Protein AF-A0AAW9EFK5-F1 (afdb_monomer_lite)

InterPro domains:
  IPR003004 GspF/PilC family [PTHR30012] (15-82)
  IPR018076 Type II secretion system protein GspF domain [PF00482] (37-82)
  IPR042094 Type II secretion system GspF domain superfamily [G3DSA:1.20.81.30] (23-83)

Foldseek 3Di:
DDDDDDDDDDDPDDDDDPPPPPDPPVVDDDPVLVVQLVVQLVVCVVVVHDSLVSLCVSLVPDPDPVSVVVSVVVSVCVVVVHD

pLDDT: mean 78.3, std 18.68, range [40.81, 96.62]

Organism: Klebsiella aerogenes (NCBI:txid548)

Radius of gyration: 14.93 Å; chains: 1; bounding box: 24×39×36 Å

Secondary structure (DSSP, 8-state):
-----------------TT--S-----PPPHHHHHHHHHHHHHHHHTT--HHHHHHHHHHH-S-HHHHHHHHHHHHHHHTT--

Sequence (83 aa):
ELIPVHIEARLNASTGGMLQRRRHAHRRVAAADLALFTRQLATLVQAAMPLETCLQAVSEQSEKLHVKSLGMALRSRIQEGYT

Structure (mmCIF, N/CA/C/O backbone):
data_AF-A0AAW9EFK5-F1
#
_entry.id   AF-A0AAW9EFK5-F1
#
loop_
_atom_site.group_PDB
_atom_site.id
_atom_site.type_symbol
_atom_site.label_atom_id
_atom_site.label_alt_id
_atom_site.label_comp_id
_atom_site.label_asym_id
_atom_site.label_entity_id
_atom_site.label_seq_id
_atom_site.pdbx_PDB_ins_code
_atom_site.Cartn_x
_atom_site.Cartn_y
_atom_site.Cartn_z
_atom_site.occupancy
_atom_site.B_iso_or_equiv
_atom_site.auth_seq_id
_atom_site.auth_comp_id
_atom_site.auth_asym_id
_atom_site.auth_atom_id
_atom_site.pdbx_PDB_model_num
ATOM 1 N N . GLU A 1 1 ? -11.266 -12.321 -5.995 1.00 40.81 1 GLU A N 1
ATOM 2 C CA . GLU A 1 1 ? -10.312 -11.731 -6.956 1.00 40.81 1 GLU A CA 1
ATOM 3 C C . GLU A 1 1 ? -10.764 -10.327 -7.368 1.00 40.81 1 GLU A C 1
ATOM 5 O O . GLU A 1 1 ? -11.663 -10.193 -8.188 1.00 40.81 1 GLU A O 1
ATOM 10 N N . LEU A 1 2 ? -10.213 -9.274 -6.757 1.00 46.22 2 LEU A N 1
ATOM 11 C CA . LEU A 1 2 ? -10.445 -7.891 -7.195 1.00 46.22 2 LEU A CA 1
ATOM 12 C C . LEU A 1 2 ? -9.455 -7.583 -8.321 1.00 46.22 2 LEU A C 1
ATOM 14 O O . LEU A 1 2 ? -8.257 -7.467 -8.077 1.00 46.22 2 LEU A O 1
ATOM 18 N N . ILE A 1 3 ? -9.951 -7.488 -9.552 1.00 47.34 3 ILE A N 1
ATOM 19 C CA . ILE A 1 3 ? -9.146 -7.109 -10.716 1.00 47.34 3 ILE A CA 1
ATOM 20 C C . ILE A 1 3 ? -9.198 -5.577 -10.818 1.00 47.34 3 ILE A C 1
ATOM 22 O O . ILE A 1 3 ? -10.286 -5.036 -11.020 1.00 47.34 3 ILE A O 1
ATOM 26 N N . PRO A 1 4 ? -8.075 -4.850 -10.666 1.00 55.06 4 PRO A N 1
ATOM 27 C CA . PRO A 1 4 ? -8.091 -3.398 -10.753 1.00 55.06 4 PRO A CA 1
ATOM 28 C C . PRO A 1 4 ? -8.322 -2.966 -12.205 1.00 55.06 4 PRO A C 1
ATOM 30 O O . PRO A 1 4 ? -7.446 -3.085 -13.064 1.00 55.06 4 PRO A O 1
ATOM 33 N N . VAL A 1 5 ? -9.523 -2.457 -12.472 1.00 62.09 5 VAL A N 1
ATOM 34 C CA . VAL A 1 5 ? -9.911 -1.874 -13.755 1.00 62.09 5 VAL A CA 1
ATOM 35 C C . VAL A 1 5 ? -9.629 -0.373 -13.716 1.00 62.09 5 VAL A C 1
ATOM 37 O O . VAL A 1 5 ? -10.379 0.403 -13.147 1.00 62.09 5 VAL A O 1
ATOM 40 N N . HIS A 1 6 ? -8.523 0.026 -14.346 1.00 49.06 6 HIS A N 1
ATOM 41 C CA . HIS A 1 6 ? -8.156 1.418 -14.628 1.00 49.06 6 HIS A CA 1
ATOM 42 C C . HIS A 1 6 ? -7.717 2.284 -13.423 1.00 49.06 6 HIS A C 1
ATOM 44 O O . HIS A 1 6 ? -8.498 2.651 -12.555 1.00 49.06 6 HIS A O 1
ATOM 50 N N . ILE A 1 7 ? -6.442 2.693 -13.423 1.00 55.84 7 ILE A N 1
ATOM 51 C CA . ILE A 1 7 ? -5.921 3.767 -12.561 1.00 55.84 7 ILE A CA 1
ATOM 52 C C . ILE A 1 7 ? -5.500 4.908 -13.478 1.00 55.84 7 ILE A C 1
ATOM 54 O O . ILE A 1 7 ? -4.526 4.786 -14.226 1.00 55.84 7 ILE A O 1
ATOM 58 N N . GLU A 1 8 ? -6.247 6.007 -13.438 1.00 51.22 8 GLU A N 1
ATOM 59 C CA . GLU A 1 8 ? -5.993 7.195 -14.246 1.00 51.22 8 GLU A CA 1
ATOM 60 C C . GLU A 1 8 ? -5.400 8.299 -13.361 1.00 51.22 8 GLU A C 1
ATOM 62 O O . GLU A 1 8 ? -6.075 8.911 -12.535 1.00 51.22 8 GLU A O 1
ATOM 67 N N . ALA A 1 9 ? -4.094 8.532 -13.497 1.00 54.12 9 ALA A N 1
ATOM 68 C CA . ALA A 1 9 ? -3.412 9.619 -12.805 1.00 54.12 9 ALA A CA 1
ATOM 69 C C . ALA A 1 9 ? -3.736 10.948 -13.508 1.00 54.12 9 ALA A C 1
ATOM 71 O O . ALA A 1 9 ? -3.145 11.274 -14.538 1.00 54.12 9 ALA A O 1
ATOM 72 N N . ARG A 1 10 ? -4.691 11.712 -12.967 1.00 45.19 10 ARG A N 1
ATOM 73 C CA . ARG A 1 10 ? -5.090 13.018 -13.510 1.00 45.19 10 ARG A CA 1
ATOM 74 C C . ARG A 1 10 ? -4.213 14.126 -12.917 1.00 45.19 10 ARG A C 1
ATOM 76 O O . ARG A 1 10 ? -4.409 14.543 -11.778 1.00 45.19 10 ARG A O 1
ATOM 83 N N . LEU A 1 11 ? -3.230 14.591 -13.689 1.00 54.19 11 LEU A N 1
ATOM 84 C CA . LEU A 1 11 ? -2.448 15.789 -13.374 1.00 54.19 11 LEU A CA 1
ATOM 85 C C . LEU A 1 11 ? -3.215 17.021 -13.871 1.00 54.19 11 LEU A C 1
ATOM 87 O O . LEU A 1 11 ? -3.405 17.196 -15.073 1.00 54.19 11 LEU A O 1
ATOM 91 N N . ASN A 1 12 ? -3.655 17.874 -12.946 1.00 49.00 12 ASN A N 1
ATOM 92 C CA . ASN A 1 12 ? -4.193 19.194 -13.269 1.00 49.00 12 ASN A CA 1
ATOM 93 C C . ASN A 1 12 ? -3.028 20.083 -13.726 1.00 49.00 12 ASN A C 1
ATOM 95 O O . ASN A 1 12 ? -2.278 20.600 -12.903 1.00 49.00 12 ASN A O 1
ATOM 99 N N . ALA A 1 13 ? -2.842 20.207 -15.039 1.00 49.81 13 ALA A N 1
ATOM 100 C CA . ALA A 1 13 ? -1.816 21.058 -15.625 1.00 49.81 13 ALA A CA 1
ATOM 101 C C . ALA A 1 13 ? -2.364 22.476 -15.848 1.00 49.81 13 ALA A C 1
ATOM 103 O O . ALA A 1 13 ? -3.157 22.709 -16.759 1.00 49.81 13 ALA A O 1
ATOM 104 N N . SER A 1 14 ? -1.911 23.427 -15.035 1.00 48.97 14 SER A N 1
ATOM 105 C CA . SER A 1 14 ? -1.981 24.858 -15.327 1.00 48.97 14 SER A CA 1
ATOM 106 C C . SER A 1 14 ? -0.746 25.282 -16.138 1.00 48.97 14 SER A C 1
ATOM 108 O O . SER A 1 14 ? 0.376 25.265 -15.650 1.00 48.97 14 SER A O 1
ATOM 110 N N . THR A 1 15 ? -1.007 25.633 -17.400 1.00 52.72 15 THR A N 1
ATOM 111 C CA . THR A 1 15 ? -0.319 26.602 -18.277 1.00 52.72 15 THR A CA 1
ATOM 112 C C . THR A 1 15 ? 1.218 26.597 -18.385 1.00 52.72 15 THR A C 1
ATOM 114 O O . THR A 1 15 ? 1.919 27.095 -17.512 1.00 52.72 15 THR A O 1
ATOM 117 N N . GLY A 1 16 ? 1.718 26.261 -19.586 1.00 45.97 16 GLY A N 1
ATOM 118 C CA . GLY A 1 16 ? 2.893 26.927 -20.177 1.00 45.97 16 GLY A CA 1
ATOM 119 C C . GLY A 1 16 ? 3.976 26.020 -20.777 1.00 45.97 16 GLY A C 1
ATOM 120 O O . GLY A 1 16 ? 4.592 25.233 -20.071 1.00 45.97 16 GLY A O 1
ATOM 121 N N . GLY A 1 17 ? 4.283 26.214 -22.070 1.00 43.44 17 GLY A N 1
ATOM 122 C CA . GLY A 1 17 ? 5.608 25.904 -22.637 1.00 43.44 17 GLY A CA 1
ATOM 123 C C . GLY A 1 17 ? 5.660 24.885 -23.784 1.00 43.44 17 GLY A C 1
ATOM 124 O O . GLY A 1 17 ? 5.841 23.690 -23.574 1.00 43.44 17 GLY A O 1
ATOM 125 N N . MET A 1 18 ? 5.635 25.389 -25.022 1.00 56.09 18 MET A N 1
ATOM 126 C CA . MET A 1 18 ? 5.738 24.687 -26.318 1.00 56.09 18 MET A CA 1
ATOM 127 C C . MET A 1 18 ? 7.106 23.993 -26.593 1.00 56.09 18 MET A C 1
ATOM 129 O O . MET A 1 18 ? 7.471 23.792 -27.746 1.00 56.09 18 MET A O 1
ATOM 133 N N . LEU A 1 19 ? 7.904 23.618 -25.581 1.00 55.75 19 LEU A N 1
ATOM 134 C CA . LEU A 1 19 ? 9.271 23.086 -25.790 1.00 55.75 19 LEU A CA 1
ATOM 135 C C . LEU A 1 19 ? 9.583 21.728 -25.137 1.00 55.75 19 LEU A C 1
ATOM 137 O O . LEU A 1 19 ? 10.680 21.204 -25.324 1.00 55.75 19 LEU A O 1
ATOM 141 N N . GLN A 1 20 ? 8.632 21.069 -24.471 1.00 59.66 20 GLN A N 1
ATOM 142 C CA . GLN A 1 20 ? 8.900 19.805 -23.765 1.00 59.66 20 GLN A CA 1
ATOM 143 C C . GLN A 1 20 ? 8.305 18.563 -24.457 1.00 59.66 20 GLN A C 1
ATOM 145 O O . GLN A 1 20 ? 7.795 17.653 -23.814 1.00 59.66 20 GLN A O 1
ATOM 150 N N . ARG A 1 21 ? 8.399 18.447 -25.790 1.00 52.31 21 ARG A N 1
ATOM 151 C CA . ARG A 1 21 ? 7.989 17.206 -26.496 1.00 52.31 21 ARG A CA 1
ATOM 152 C C . ARG A 1 21 ? 8.984 16.042 -26.310 1.00 52.31 21 ARG A C 1
ATOM 154 O O . ARG A 1 21 ? 8.834 14.979 -26.911 1.00 52.31 21 ARG A O 1
ATOM 161 N N . ARG A 1 22 ? 10.001 16.201 -25.454 1.00 57.75 22 ARG A N 1
ATOM 162 C CA . ARG A 1 22 ? 10.917 15.128 -25.049 1.00 57.75 22 ARG A CA 1
ATOM 163 C C . ARG A 1 22 ? 10.400 14.426 -23.790 1.00 57.75 22 ARG A C 1
ATOM 165 O O . ARG A 1 22 ? 10.743 14.782 -22.674 1.00 57.75 22 ARG A O 1
ATOM 172 N N . ARG A 1 23 ? 9.668 13.336 -24.038 1.00 55.12 23 ARG A N 1
ATOM 173 C CA . ARG A 1 23 ? 9.608 12.138 -23.183 1.00 55.12 23 ARG A CA 1
ATOM 174 C C . ARG A 1 23 ? 9.044 12.347 -21.772 1.00 55.12 23 ARG A C 1
ATOM 176 O O . ARG A 1 23 ? 9.669 11.957 -20.792 1.00 55.12 23 ARG A O 1
ATOM 183 N N . HIS A 1 24 ? 7.786 12.765 -21.676 1.00 51.38 24 HIS A N 1
ATOM 184 C CA . HIS A 1 24 ? 6.956 12.350 -20.541 1.00 51.38 24 HIS A CA 1
ATOM 185 C C . HIS A 1 24 ? 6.540 10.885 -20.731 1.00 51.38 24 HIS A C 1
ATOM 187 O O . HIS A 1 24 ? 5.375 10.562 -20.941 1.00 51.38 24 HIS A O 1
ATOM 193 N N . ALA A 1 25 ? 7.517 9.976 -20.685 1.00 55.41 25 ALA A N 1
ATOM 194 C CA . ALA A 1 25 ? 7.233 8.586 -20.376 1.00 55.41 25 ALA A CA 1
ATOM 195 C C . ALA A 1 25 ? 6.861 8.564 -18.893 1.00 55.41 25 ALA A C 1
ATOM 197 O O . ALA A 1 25 ? 7.715 8.375 -18.029 1.00 55.41 25 ALA A O 1
ATOM 198 N N . HIS A 1 26 ? 5.593 8.856 -18.599 1.00 59.00 26 HIS A N 1
ATOM 199 C CA . HIS A 1 26 ? 5.012 8.606 -17.292 1.00 59.00 26 HIS A CA 1
ATOM 200 C C . HIS A 1 26 ? 5.263 7.122 -17.022 1.00 59.00 26 HIS A C 1
ATOM 202 O O . HIS A 1 26 ? 4.709 6.259 -17.705 1.00 59.00 26 HIS A O 1
ATOM 208 N N . ARG A 1 27 ? 6.235 6.830 -16.154 1.00 63.38 27 ARG A N 1
ATOM 209 C CA . ARG A 1 27 ? 6.739 5.482 -15.908 1.00 63.38 27 ARG A CA 1
ATOM 210 C C . ARG A 1 27 ? 5.608 4.714 -15.232 1.00 63.38 27 ARG A C 1
ATOM 212 O O . ARG A 1 27 ? 5.436 4.802 -14.022 1.00 63.38 27 ARG A O 1
ATOM 219 N N . ARG A 1 28 ? 4.768 4.071 -16.050 1.00 71.38 28 ARG A N 1
ATOM 220 C CA . ARG A 1 28 ? 3.615 3.289 -15.598 1.00 71.38 28 ARG A CA 1
ATOM 221 C C . ARG A 1 28 ? 4.126 2.272 -14.582 1.00 71.38 28 ARG A C 1
ATOM 223 O O . ARG A 1 28 ? 5.167 1.652 -14.809 1.00 71.38 28 ARG A O 1
ATOM 230 N N . VAL A 1 29 ? 3.414 2.131 -13.467 1.00 77.62 29 VAL A N 1
ATOM 231 C CA . VAL A 1 29 ? 3.683 1.064 -12.499 1.00 77.62 29 VAL A CA 1
ATOM 232 C C . VAL A 1 29 ? 3.569 -0.262 -13.248 1.00 77.62 29 VAL A C 1
ATOM 234 O O . VAL A 1 29 ? 2.611 -0.466 -13.999 1.00 77.62 29 VAL A O 1
ATOM 237 N N . ALA A 1 30 ? 4.566 -1.134 -13.108 1.00 86.56 30 ALA A N 1
ATOM 238 C CA . ALA A 1 30 ? 4.525 -2.431 -13.766 1.00 86.56 30 ALA A CA 1
ATOM 239 C C . ALA A 1 30 ? 3.347 -3.249 -13.217 1.00 86.56 30 ALA A C 1
ATOM 241 O O . ALA A 1 30 ? 3.025 -3.160 -12.033 1.00 86.56 30 ALA A O 1
ATOM 242 N N . ALA A 1 31 ? 2.722 -4.078 -14.055 1.00 88.38 31 ALA A N 1
ATOM 243 C CA . ALA A 1 31 ? 1.549 -4.859 -13.655 1.00 88.38 31 ALA A CA 1
ATOM 244 C C . ALA A 1 31 ? 1.805 -5.723 -12.403 1.00 88.38 31 ALA A C 1
ATOM 246 O O . ALA A 1 31 ? 0.944 -5.815 -11.535 1.00 88.38 31 ALA A O 1
ATOM 247 N N . ALA A 1 32 ? 3.011 -6.289 -12.275 1.00 88.88 32 ALA A N 1
ATOM 248 C CA . ALA A 1 32 ? 3.415 -7.074 -11.108 1.00 88.88 32 ALA A CA 1
ATOM 249 C C . ALA A 1 32 ? 3.466 -6.245 -9.812 1.00 88.88 32 ALA A C 1
ATOM 251 O O . ALA A 1 32 ? 3.019 -6.707 -8.765 1.00 88.88 32 ALA A O 1
ATOM 252 N N . ASP A 1 33 ? 3.958 -5.007 -9.888 1.00 87.94 33 ASP A N 1
ATOM 253 C CA . ASP A 1 33 ? 4.032 -4.110 -8.729 1.00 87.94 33 ASP A CA 1
ATOM 254 C C . ASP A 1 33 ? 2.644 -3.666 -8.295 1.00 87.94 33 ASP A C 1
ATOM 256 O O . ASP A 1 33 ? 2.347 -3.612 -7.105 1.00 87.94 33 ASP A O 1
ATOM 260 N N . LEU A 1 34 ? 1.773 -3.399 -9.269 1.00 90.12 34 LEU A N 1
ATOM 261 C CA . LEU A 1 34 ? 0.386 -3.066 -8.994 1.00 90.12 34 LEU A CA 1
ATOM 262 C C . LEU A 1 34 ? -0.352 -4.245 -8.342 1.00 90.12 34 LEU A C 1
ATOM 264 O O . LEU A 1 34 ? -1.092 -4.047 -7.379 1.00 90.12 34 LEU A O 1
ATOM 268 N N . ALA A 1 35 ? -0.136 -5.467 -8.831 1.00 92.69 35 ALA A N 1
ATOM 269 C CA . ALA A 1 35 ? -0.727 -6.672 -8.253 1.0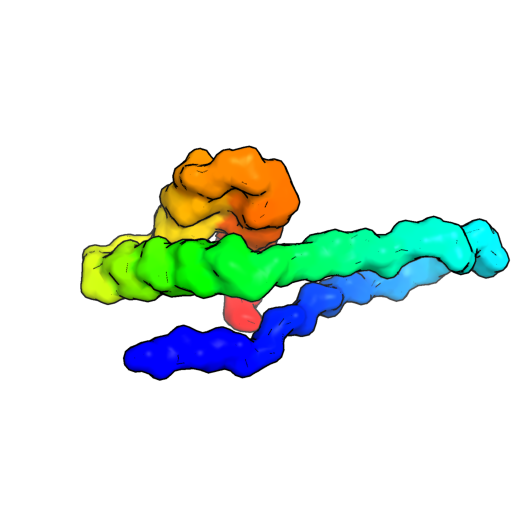0 92.69 35 ALA A CA 1
ATOM 270 C C . ALA A 1 35 ? -0.264 -6.901 -6.803 1.00 92.69 35 ALA A C 1
ATOM 272 O O . ALA A 1 35 ? -1.082 -7.184 -5.929 1.00 92.69 35 ALA A O 1
ATOM 273 N N . LEU A 1 36 ? 1.031 -6.725 -6.518 1.00 92.00 36 LEU A N 1
ATOM 274 C CA . LEU A 1 36 ? 1.557 -6.823 -5.154 1.00 92.00 36 LEU A CA 1
ATOM 275 C C . LEU A 1 36 ? 0.985 -5.737 -4.240 1.00 92.00 36 LEU A C 1
ATOM 277 O O . LEU A 1 36 ? 0.472 -6.061 -3.168 1.00 92.00 36 LEU A O 1
ATOM 281 N N . PHE A 1 37 ? 1.004 -4.482 -4.693 1.00 92.06 37 PHE A N 1
ATOM 282 C CA . PHE A 1 37 ? 0.474 -3.341 -3.948 1.00 92.06 37 PHE A CA 1
ATOM 283 C C . PHE A 1 37 ? -1.000 -3.548 -3.577 1.00 92.06 37 PHE A C 1
ATOM 285 O O . PHE A 1 37 ? -1.387 -3.414 -2.417 1.00 92.06 37 PHE A O 1
ATOM 292 N N . THR A 1 38 ? -1.828 -3.929 -4.554 1.00 93.38 38 THR A N 1
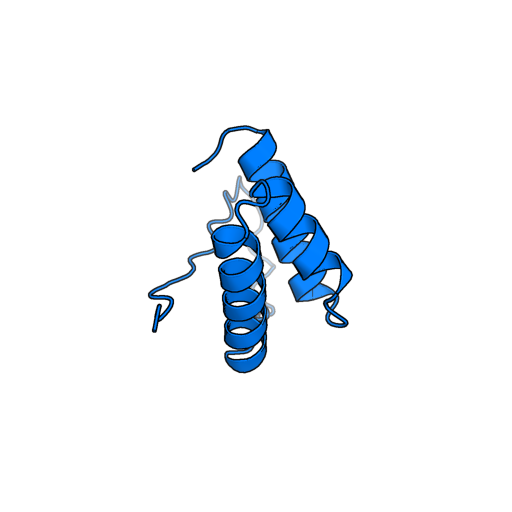ATOM 293 C CA . THR A 1 38 ? -3.271 -4.140 -4.352 1.00 93.38 38 THR A CA 1
ATOM 294 C C . THR A 1 38 ? -3.566 -5.332 -3.448 1.00 93.38 38 THR A C 1
ATOM 296 O O . THR A 1 38 ? -4.445 -5.232 -2.595 1.00 93.38 38 THR A O 1
ATOM 299 N N . ARG A 1 39 ? -2.806 -6.429 -3.552 1.00 94.94 39 ARG A N 1
ATOM 300 C CA . ARG A 1 39 ? -2.941 -7.580 -2.648 1.00 94.94 39 ARG A CA 1
ATOM 301 C C . ARG A 1 39 ? -2.596 -7.216 -1.204 1.00 94.94 39 ARG A C 1
ATOM 303 O O . ARG A 1 39 ? -3.345 -7.570 -0.299 1.00 94.94 39 ARG A O 1
ATOM 310 N N . GLN A 1 40 ? -1.478 -6.525 -0.980 1.00 95.00 40 GLN A N 1
ATOM 311 C CA . GLN A 1 40 ? -1.069 -6.112 0.368 1.00 95.00 40 GLN A CA 1
ATOM 312 C C . GLN A 1 40 ? -2.098 -5.161 0.984 1.00 95.00 40 GLN A C 1
ATOM 314 O O . GLN A 1 40 ? -2.512 -5.359 2.125 1.00 95.00 40 GLN A O 1
ATOM 319 N N . LEU A 1 41 ? -2.576 -4.191 0.201 1.00 94.25 41 LEU A N 1
ATOM 320 C CA . LEU A 1 41 ? -3.620 -3.267 0.629 1.00 94.25 41 LEU A CA 1
ATOM 321 C C . LEU A 1 41 ? -4.919 -4.008 0.971 1.00 94.25 41 LEU A C 1
ATOM 323 O O . LEU A 1 41 ? -5.484 -3.775 2.036 1.00 94.25 41 LEU A O 1
ATOM 327 N N . ALA A 1 42 ? -5.365 -4.942 0.125 1.00 95.38 42 ALA A N 1
ATOM 328 C CA . ALA A 1 42 ? -6.574 -5.726 0.370 1.00 95.38 42 ALA A CA 1
ATOM 329 C C . ALA A 1 42 ? -6.493 -6.536 1.671 1.00 95.38 42 ALA A C 1
ATOM 331 O O . ALA A 1 42 ? -7.490 -6.642 2.379 1.00 95.38 42 ALA A O 1
ATOM 332 N N . THR A 1 43 ? -5.330 -7.097 2.012 1.00 96.62 43 THR A N 1
ATOM 333 C CA . THR A 1 43 ? -5.139 -7.820 3.281 1.00 96.62 43 THR A CA 1
ATOM 334 C C . THR A 1 43 ? -5.299 -6.896 4.487 1.00 96.62 43 THR A C 1
ATO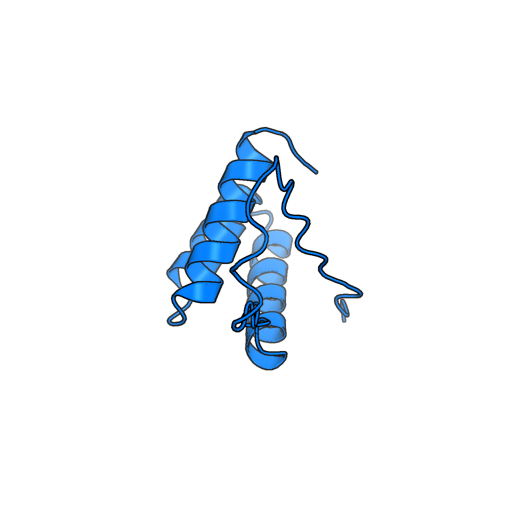M 336 O O . THR A 1 43 ? -5.999 -7.245 5.433 1.00 96.62 43 THR A O 1
ATOM 339 N N . LEU A 1 44 ? -4.687 -5.709 4.456 1.00 95.44 44 LEU A N 1
ATOM 340 C CA . LEU A 1 44 ? -4.756 -4.763 5.575 1.00 95.44 44 LEU A CA 1
ATOM 341 C C . LEU A 1 44 ? -6.160 -4.168 5.739 1.00 95.44 44 LEU A C 1
ATOM 343 O O . LEU A 1 44 ? -6.653 -4.048 6.858 1.00 95.44 44 LEU A O 1
ATOM 347 N N . VAL A 1 45 ? -6.841 -3.878 4.627 1.00 93.94 45 VAL A N 1
ATOM 348 C CA . VAL A 1 45 ? -8.239 -3.423 4.645 1.00 93.94 45 VAL A CA 1
ATOM 349 C C . VAL A 1 45 ? -9.163 -4.509 5.200 1.00 93.94 45 VAL A C 1
ATOM 351 O O . VAL A 1 45 ? -10.024 -4.213 6.023 1.00 93.94 45 VAL A O 1
ATOM 354 N N . GLN A 1 46 ? -8.964 -5.775 4.819 1.00 94.25 46 GLN A N 1
ATOM 355 C CA . GLN A 1 46 ? -9.713 -6.899 5.398 1.00 94.25 46 GLN A CA 1
ATOM 356 C C . GLN A 1 46 ? -9.445 -7.074 6.899 1.00 94.25 46 GLN A C 1
ATOM 358 O O . GLN A 1 46 ? -10.337 -7.490 7.631 1.00 94.25 46 GLN A O 1
ATOM 363 N N . ALA A 1 47 ? -8.252 -6.706 7.374 1.00 96.00 47 ALA A N 1
ATOM 364 C CA . ALA A 1 47 ? -7.912 -6.667 8.795 1.00 96.00 47 ALA A CA 1
ATOM 365 C C . ALA A 1 47 ? -8.480 -5.436 9.536 1.00 96.00 47 ALA A C 1
ATOM 367 O O . ALA A 1 47 ? -8.088 -5.181 10.673 1.00 96.00 47 ALA A O 1
ATOM 368 N N . ALA A 1 48 ? -9.381 -4.669 8.906 1.00 94.06 48 ALA A N 1
ATOM 369 C CA . ALA A 1 48 ? -9.996 -3.455 9.445 1.00 94.06 48 ALA A CA 1
ATOM 370 C C . ALA A 1 48 ? -8.991 -2.358 9.852 1.00 94.06 48 ALA A C 1
ATOM 372 O O . ALA A 1 48 ? -9.285 -1.512 10.698 1.00 94.06 48 ALA A O 1
ATOM 373 N N . MET A 1 49 ? -7.802 -2.347 9.242 1.00 93.88 49 MET A N 1
ATOM 374 C CA . MET A 1 49 ? -6.829 -1.278 9.446 1.00 93.88 49 MET A CA 1
ATOM 375 C C . MET A 1 49 ? -7.294 0.006 8.727 1.00 93.88 49 MET 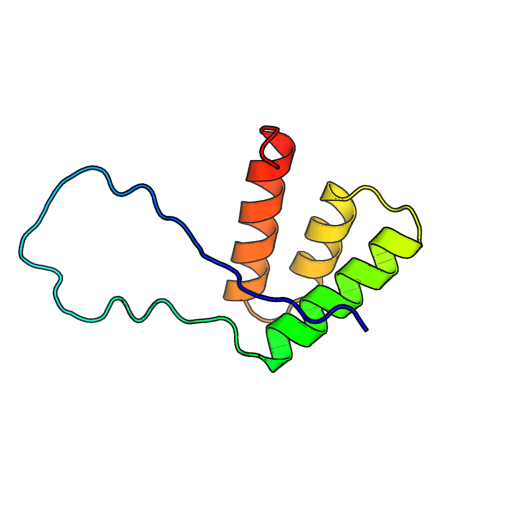A C 1
ATOM 377 O O . MET A 1 49 ? -7.794 -0.075 7.599 1.00 93.88 49 MET A O 1
ATOM 381 N N . PRO A 1 50 ? -7.124 1.201 9.331 1.00 93.62 50 PRO A N 1
ATOM 382 C CA . PRO A 1 50 ? -7.483 2.462 8.686 1.00 93.62 50 PRO A CA 1
ATOM 383 C C . PRO A 1 50 ? -6.789 2.626 7.330 1.00 93.62 50 PRO A C 1
ATOM 385 O O . PRO A 1 50 ? -5.600 2.335 7.193 1.00 93.62 50 PRO A O 1
ATOM 388 N N . LEU A 1 51 ? -7.515 3.124 6.323 1.00 90.75 51 LEU A N 1
ATOM 389 C CA . LEU A 1 51 ? -7.022 3.207 4.941 1.00 90.75 51 LEU A CA 1
ATOM 390 C C . LEU A 1 51 ? -5.723 4.021 4.820 1.00 90.75 51 LEU A C 1
ATOM 392 O O . LEU A 1 51 ? -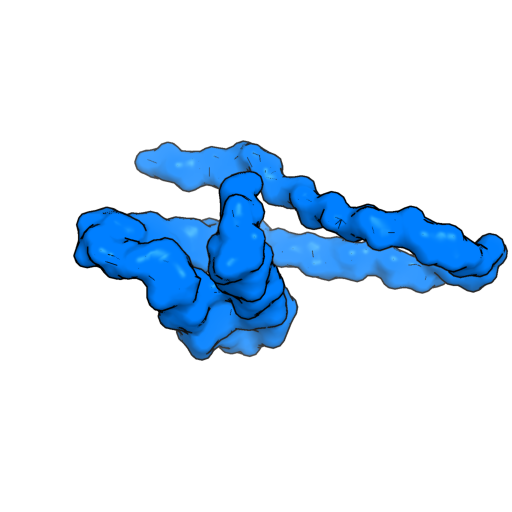4.826 3.648 4.064 1.00 90.75 51 LEU A O 1
ATOM 396 N N . GLU A 1 52 ? -5.595 5.099 5.596 1.00 92.44 52 GLU A N 1
ATOM 397 C CA . GLU A 1 52 ? -4.371 5.905 5.638 1.00 92.44 52 GLU A CA 1
ATOM 398 C C . GLU A 1 52 ? -3.160 5.104 6.142 1.00 92.44 52 GLU A C 1
ATOM 400 O O . GLU A 1 52 ? -2.060 5.231 5.599 1.00 92.44 52 GLU A O 1
ATOM 405 N N . THR A 1 53 ? -3.371 4.238 7.138 1.00 93.06 53 THR A N 1
ATOM 406 C CA . THR A 1 53 ? -2.342 3.380 7.730 1.00 93.06 53 THR A CA 1
ATOM 407 C C . THR A 1 53 ? -1.987 2.248 6.776 1.00 93.06 53 THR A C 1
ATOM 409 O O . THR A 1 53 ? -0.808 1.951 6.599 1.00 93.06 53 THR A O 1
ATOM 412 N N . CYS A 1 54 ? -2.978 1.679 6.081 1.00 94.81 54 CYS A N 1
ATOM 413 C CA . CYS A 1 54 ? -2.759 0.698 5.020 1.00 94.81 54 CYS A CA 1
ATOM 414 C C . CYS A 1 54 ? -1.848 1.262 3.923 1.00 94.81 54 CYS A C 1
ATOM 416 O O . CYS A 1 54 ? -0.855 0.637 3.553 1.00 94.81 54 CYS A O 1
ATOM 418 N N . LEU A 1 55 ? -2.154 2.461 3.417 1.00 93.94 55 LEU A N 1
ATOM 419 C CA . LEU A 1 55 ? -1.362 3.109 2.369 1.00 93.94 55 LEU A CA 1
ATOM 420 C C . LEU A 1 55 ? 0.054 3.431 2.831 1.00 93.94 55 LEU A C 1
ATOM 422 O O . LEU A 1 55 ? 0.997 3.253 2.059 1.00 93.94 55 LEU A O 1
ATOM 426 N N . GLN A 1 56 ? 0.218 3.867 4.079 1.00 94.56 56 GLN A N 1
ATOM 427 C CA . GLN A 1 56 ? 1.539 4.081 4.654 1.00 94.56 56 GLN A CA 1
ATOM 428 C C . GLN A 1 56 ? 2.336 2.775 4.734 1.00 94.56 56 GLN A C 1
ATOM 430 O O . GLN A 1 56 ? 3.435 2.708 4.183 1.00 94.56 56 GLN A O 1
ATOM 435 N N . ALA A 1 57 ? 1.757 1.728 5.325 1.00 94.56 57 ALA A N 1
ATOM 436 C CA . ALA A 1 57 ? 2.413 0.438 5.505 1.00 94.56 57 ALA A CA 1
ATOM 437 C C . ALA A 1 57 ? 2.846 -0.188 4.168 1.00 94.56 57 ALA A C 1
ATOM 439 O O . ALA A 1 57 ? 3.994 -0.604 4.022 1.00 94.56 57 ALA A O 1
ATOM 440 N N . VAL A 1 58 ? 1.966 -0.202 3.160 1.00 94.38 58 VAL A N 1
ATOM 441 C CA . VAL A 1 58 ? 2.283 -0.762 1.832 1.00 94.38 58 VAL A CA 1
ATOM 442 C C . VAL A 1 58 ? 3.351 0.071 1.110 1.00 94.38 58 VAL A C 1
ATOM 444 O O . VAL A 1 58 ? 4.228 -0.479 0.445 1.00 94.38 58 VAL A O 1
ATOM 447 N N . SER A 1 59 ? 3.328 1.400 1.261 1.00 93.12 59 SER A N 1
ATOM 448 C CA . SER A 1 59 ? 4.333 2.286 0.651 1.00 93.12 59 SER A CA 1
ATOM 449 C C . SER A 1 59 ? 5.717 2.124 1.274 1.00 93.12 59 SER A C 1
ATOM 451 O O . SER A 1 59 ? 6.717 2.161 0.558 1.00 93.12 59 SER A O 1
ATOM 453 N N . GLU A 1 60 ? 5.787 1.968 2.597 1.00 93.12 60 GLU A N 1
ATOM 454 C CA . GLU A 1 60 ? 7.037 1.759 3.335 1.00 93.12 60 GLU A CA 1
ATOM 455 C C . GLU A 1 60 ? 7.659 0.390 3.041 1.00 93.12 60 GLU A C 1
ATOM 457 O O . GLU A 1 60 ? 8.882 0.286 2.974 1.00 93.12 60 GLU A O 1
ATOM 462 N N . GLN A 1 61 ? 6.831 -0.629 2.795 1.00 91.69 61 GLN A N 1
ATOM 463 C CA . GLN A 1 61 ? 7.274 -1.977 2.422 1.00 91.69 61 GLN A CA 1
ATOM 464 C C . GLN A 1 61 ? 7.754 -2.093 0.967 1.00 91.69 61 GLN A C 1
ATOM 466 O O . GLN A 1 61 ? 8.364 -3.095 0.599 1.00 91.69 61 GLN A O 1
ATOM 471 N N . SER A 1 62 ? 7.483 -1.101 0.117 1.00 90.25 62 SER A N 1
ATOM 472 C CA . SER A 1 62 ? 7.891 -1.139 -1.286 1.00 90.25 62 SER A CA 1
ATOM 473 C C . SER A 1 62 ? 9.338 -0.676 -1.475 1.00 90.25 62 SER A C 1
ATOM 475 O O . SER A 1 62 ? 9.675 0.485 -1.246 1.00 90.25 62 SER A O 1
ATOM 477 N N . GLU A 1 63 ? 10.173 -1.540 -2.051 1.00 89.62 63 GLU A N 1
ATOM 478 C CA . GLU A 1 63 ? 11.554 -1.217 -2.455 1.00 89.62 63 GLU A CA 1
ATOM 479 C C . GLU A 1 63 ? 11.616 -0.228 -3.634 1.00 89.62 63 GLU A C 1
ATOM 481 O O . GLU A 1 63 ? 12.620 0.442 -3.886 1.00 89.62 63 GLU A O 1
ATOM 486 N N . LYS A 1 64 ? 10.520 -0.117 -4.390 1.00 89.50 64 LYS A N 1
ATOM 487 C CA . LYS A 1 64 ? 10.434 0.732 -5.576 1.00 89.50 64 LYS A CA 1
ATOM 488 C C . LYS A 1 64 ? 10.037 2.151 -5.191 1.00 89.50 64 LYS A C 1
ATOM 490 O O . LYS A 1 64 ? 8.886 2.408 -4.840 1.00 89.50 64 LYS A O 1
ATOM 495 N N . LEU A 1 65 ? 10.968 3.092 -5.376 1.00 89.38 65 LEU A N 1
ATOM 496 C CA . LEU A 1 65 ? 10.773 4.517 -5.064 1.00 89.38 65 LEU A CA 1
ATOM 497 C C . LEU A 1 65 ? 9.494 5.108 -5.676 1.00 89.38 65 LEU A C 1
ATOM 499 O O . LEU A 1 65 ? 8.772 5.832 -5.005 1.00 89.38 65 LEU A O 1
ATOM 503 N N . HIS A 1 66 ? 9.174 4.765 -6.926 1.00 86.19 66 HIS A N 1
ATOM 504 C CA . HIS A 1 66 ? 7.983 5.289 -7.603 1.00 86.19 66 HIS A CA 1
ATOM 505 C C . HIS A 1 66 ? 6.663 4.784 -6.994 1.00 86.19 66 HIS A C 1
ATOM 507 O O . HIS A 1 66 ? 5.700 5.542 -6.929 1.00 86.19 66 HIS A O 1
ATOM 513 N N . VAL A 1 67 ? 6.618 3.537 -6.511 1.00 88.62 67 VAL A N 1
ATOM 514 C CA . VAL A 1 67 ? 5.446 2.974 -5.816 1.00 88.62 67 VAL A CA 1
ATOM 515 C C . VAL A 1 67 ? 5.295 3.612 -4.434 1.00 88.62 67 VAL A C 1
ATOM 517 O O . VAL A 1 67 ? 4.191 3.989 -4.050 1.00 88.62 67 VAL A O 1
ATOM 520 N N . LYS A 1 68 ? 6.412 3.832 -3.729 1.00 92.06 68 LYS A N 1
ATOM 521 C CA . LYS A 1 68 ? 6.426 4.558 -2.454 1.00 92.06 68 LYS A CA 1
ATOM 522 C C . LYS A 1 68 ? 5.896 5.987 -2.609 1.00 92.06 68 LYS A C 1
ATOM 524 O O . LYS A 1 68 ? 5.031 6.408 -1.846 1.00 92.06 68 LYS A O 1
ATOM 529 N N . SER A 1 69 ? 6.365 6.720 -3.622 1.00 90.88 69 SER A N 1
ATOM 530 C CA . SER A 1 69 ? 5.866 8.068 -3.926 1.00 90.88 69 SER A CA 1
ATOM 531 C C . SER A 1 69 ? 4.375 8.073 -4.267 1.00 90.88 69 SER A C 1
ATOM 533 O O . SER A 1 69 ? 3.657 8.957 -3.808 1.00 90.88 69 SER A O 1
ATOM 535 N N . LEU A 1 70 ? 3.899 7.084 -5.032 1.00 90.19 70 LEU A N 1
ATOM 536 C CA . LEU A 1 70 ? 2.484 6.956 -5.383 1.00 90.19 70 LEU A CA 1
ATOM 537 C C . LEU A 1 70 ? 1.600 6.777 -4.143 1.00 90.19 70 LEU A C 1
ATOM 539 O O . LEU A 1 70 ? 0.621 7.503 -3.986 1.00 90.19 70 LEU A O 1
ATOM 543 N N . GLY A 1 71 ? 1.936 5.836 -3.259 1.00 91.81 71 GLY A N 1
ATOM 544 C CA . GLY A 1 71 ? 1.116 5.576 -2.076 1.00 91.81 71 GLY A CA 1
ATOM 545 C C . GLY A 1 71 ? 1.156 6.718 -1.051 1.00 91.81 71 GLY A C 1
ATOM 546 O O . GLY A 1 71 ? 0.129 7.031 -0.451 1.00 91.81 71 GLY A O 1
ATOM 547 N N . MET A 1 72 ? 2.282 7.433 -0.933 1.00 92.12 72 MET A N 1
ATOM 548 C CA . MET A 1 72 ? 2.367 8.671 -0.143 1.00 92.12 72 MET A CA 1
ATOM 549 C C . MET A 1 72 ? 1.504 9.803 -0.714 1.00 92.12 72 MET A C 1
ATOM 551 O O . MET A 1 72 ? 0.814 10.486 0.044 1.00 92.12 72 MET A O 1
ATOM 555 N N . ALA A 1 73 ? 1.488 9.977 -2.039 1.00 91.19 73 ALA A N 1
ATOM 556 C CA . ALA A 1 73 ? 0.630 10.964 -2.691 1.00 91.19 73 ALA A CA 1
ATOM 557 C C . ALA A 1 73 ? -0.863 10.641 -2.499 1.00 91.19 73 ALA A C 1
ATOM 559 O O . ALA A 1 73 ? -1.653 11.535 -2.196 1.00 91.19 73 ALA A O 1
ATOM 560 N N . LEU A 1 74 ? -1.246 9.363 -2.614 1.00 91.50 74 LEU A N 1
ATOM 561 C CA . LEU A 1 74 ? -2.612 8.908 -2.331 1.00 91.50 74 LEU A CA 1
ATOM 562 C C . LEU A 1 74 ? -3.013 9.172 -0.877 1.00 91.50 74 LEU A C 1
ATOM 564 O O . LEU A 1 74 ? -4.115 9.653 -0.630 1.00 91.50 74 LEU A O 1
ATOM 568 N N . ARG A 1 75 ? -2.117 8.899 0.080 1.00 92.00 75 ARG A N 1
ATOM 569 C CA . ARG A 1 75 ? -2.365 9.166 1.503 1.00 92.00 75 ARG A CA 1
ATOM 570 C C . ARG A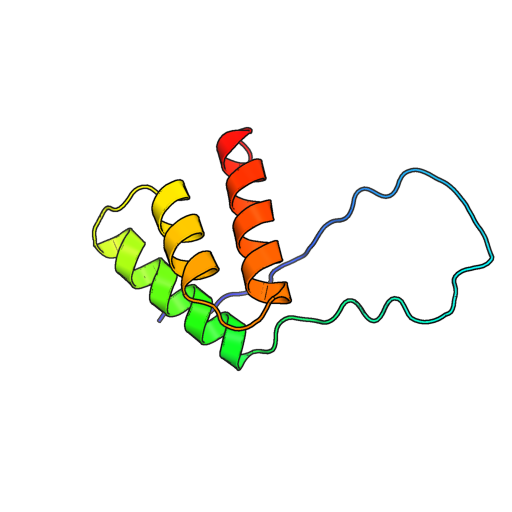 1 75 ? -2.653 10.646 1.760 1.00 92.00 75 ARG A C 1
ATOM 572 O O . ARG A 1 75 ? -3.639 10.933 2.427 1.00 92.00 75 ARG A O 1
ATOM 579 N N . SER A 1 76 ? -1.850 11.560 1.201 1.00 91.81 76 SER A N 1
ATOM 580 C CA . SER A 1 76 ? -2.094 13.013 1.318 1.00 91.81 76 SER A CA 1
ATOM 581 C C . SER A 1 76 ? -3.489 13.375 0.812 1.00 91.81 76 SER A C 1
ATOM 583 O O . SER A 1 76 ? -4.262 14.017 1.512 1.00 91.81 76 SER A O 1
ATOM 585 N N . ARG A 1 77 ? -3.858 12.865 -0.368 1.00 90.62 77 ARG A N 1
ATOM 586 C CA . ARG A 1 77 ? -5.165 13.123 -0.990 1.00 90.62 77 ARG A CA 1
ATOM 587 C C . ARG A 1 77 ? -6.325 12.619 -0.133 1.00 90.62 77 ARG A C 1
ATOM 589 O O . ARG A 1 77 ? -7.320 13.315 0.014 1.00 90.62 77 ARG A O 1
ATOM 596 N N . ILE A 1 78 ? -6.205 11.438 0.462 1.00 89.75 78 ILE A N 1
ATOM 597 C CA . ILE A 1 78 ? -7.252 10.896 1.339 1.00 89.75 78 ILE A CA 1
ATOM 598 C C . ILE A 1 78 ? -7.356 11.702 2.636 1.00 89.75 78 ILE A C 1
ATOM 600 O O . ILE A 1 78 ? -8.463 11.981 3.086 1.00 89.75 78 ILE A O 1
ATOM 604 N N . GLN A 1 79 ? -6.229 12.129 3.211 1.00 88.69 79 GLN A N 1
ATOM 605 C CA . GLN A 1 79 ? -6.224 13.006 4.388 1.00 88.69 79 GLN A CA 1
ATOM 606 C C . GLN A 1 79 ? -6.851 14.374 4.099 1.00 88.69 79 GLN A C 1
ATOM 608 O O . GLN A 1 79 ? -7.493 14.956 4.967 1.00 88.69 79 GLN A O 1
ATOM 613 N N . GLU A 1 80 ? -6.724 14.858 2.866 1.00 91.38 80 GLU A N 1
ATOM 614 C CA . GLU A 1 80 ? -7.414 16.051 2.370 1.00 91.38 80 GLU A CA 1
ATOM 615 C C . GLU A 1 80 ? -8.916 15.814 2.079 1.00 91.38 80 GLU A C 1
ATOM 617 O O . GLU A 1 80 ? -9.623 16.755 1.722 1.00 91.38 80 GLU A O 1
ATOM 622 N N . GLY A 1 81 ? -9.425 14.585 2.237 1.00 88.88 81 GLY A N 1
ATOM 623 C CA . GLY A 1 81 ? -10.840 14.235 2.067 1.00 88.88 81 GLY A CA 1
ATOM 624 C C . GLY A 1 81 ? -11.249 13.833 0.646 1.00 88.88 81 GLY A C 1
ATOM 625 O O . GLY A 1 81 ? -12.442 13.734 0.361 1.00 88.88 81 GLY A O 1
ATOM 626 N N . TYR A 1 82 ? -10.292 13.598 -0.256 1.00 80.00 82 TYR A N 1
ATOM 627 C CA . TYR A 1 82 ? -10.591 13.096 -1.599 1.00 80.00 82 TYR A CA 1
ATOM 628 C C . TYR A 1 82 ? -10.979 11.609 -1.546 1.00 80.00 82 TYR A C 1
ATOM 630 O O . TYR A 1 82 ? -10.375 10.831 -0.804 1.00 80.00 82 TYR A O 1
ATOM 638 N N . THR A 1 83 ? -11.966 11.225 -2.362 1.00 70.44 83 THR A N 1
ATOM 639 C CA . THR A 1 83 ? -12.430 9.835 -2.545 1.00 70.44 83 THR A CA 1
ATOM 640 C C . THR A 1 83 ? -12.125 9.334 -3.946 1.00 70.44 83 THR A C 1
ATOM 642 O O . THR A 1 83 ? -12.136 10.167 -4.884 1.00 70.44 83 THR A O 1
#